Protein AF-A0A2W4JFK3-F1 (afdb_monomer_lite)

Secondary structure (DSSP, 8-state):
-HHHHHHHHHHHHHHHHHHHHHHHHHHH----GGGGGGGTTTHHHHHHHHHHHHHHHHHHHHHHHHHHHHHHHHHHHHHHHHHHHHHHHHHHHHHHHHTT--

Foldseek 3Di:
DLVVLLVVLVVLLVQLVVLVVVLVVLLVPQDDLVVQCVVVVCSVVVNVVVVVVSVVSSVVSNVSSVVSNVSSVVSNVVSVVVVVVVVVVVVVVCVVVVVPPD

pLDDT: mean 88.94, std 12.23, range [43.88, 98.56]

Sequence (102 aa):
MVDSLREEARKWRRLSDEMERVKKDVAQLTLWPTAFIPAMMSALPNAVVYSENHKWLIGLLTEAAAEFDQIGAALDKAADRYEYADMKSAFDLSTIYGKRQN

Structure (mmCIF, N/CA/C/O backbone):
data_AF-A0A2W4JFK3-F1
#
_entry.id   AF-A0A2W4JFK3-F1
#
loop_
_atom_site.group_PDB
_atom_site.id
_atom_site.type_symbol
_atom_site.label_atom_id
_atom_site.label_alt_id
_atom_site.label_comp_id
_atom_site.label_asym_id
_atom_site.label_entity_id
_atom_site.label_seq_id
_atom_site.pdbx_PDB_ins_code
_atom_site.Cartn_x
_atom_site.Cartn_y
_atom_site.Cartn_z
_atom_site.occupancy
_atom_site.B_iso_or_equiv
_atom_site.auth_seq_id
_atom_site.auth_comp_id
_atom_site.auth_asym_id
_atom_site.auth_atom_id
_atom_site.pdbx_PDB_model_num
ATOM 1 N N . MET A 1 1 ? -20.722 1.710 12.139 1.00 77.00 1 MET A N 1
ATOM 2 C CA . MET A 1 1 ? -19.779 2.841 11.958 1.00 77.00 1 MET A CA 1
ATOM 3 C C . MET A 1 1 ? -18.339 2.403 12.202 1.00 77.00 1 MET A C 1
ATOM 5 O O . MET A 1 1 ? -17.503 2.604 11.333 1.00 77.00 1 MET A O 1
ATOM 9 N N . VAL A 1 2 ? -18.041 1.755 13.332 1.00 90.56 2 VAL A N 1
ATOM 10 C CA . VAL A 1 2 ? -16.727 1.126 13.569 1.00 90.56 2 VAL A CA 1
ATOM 11 C C . VAL A 1 2 ? -16.441 0.028 12.537 1.00 90.56 2 VAL A C 1
ATOM 13 O O . VAL A 1 2 ? -15.386 0.036 11.908 1.00 90.56 2 VAL A O 1
ATOM 16 N N . ASP A 1 3 ? -17.414 -0.848 12.270 1.00 92.12 3 ASP A N 1
ATOM 17 C CA . ASP A 1 3 ? -17.249 -1.920 11.277 1.00 92.12 3 ASP A CA 1
ATOM 18 C C . ASP A 1 3 ? -16.967 -1.391 9.868 1.00 92.12 3 ASP A C 1
ATOM 20 O O . ASP A 1 3 ? -16.096 -1.917 9.183 1.00 92.12 3 ASP A O 1
ATOM 24 N N . SER A 1 4 ? -17.619 -0.294 9.466 1.00 94.75 4 SER A N 1
ATOM 25 C CA . SER A 1 4 ? -17.363 0.352 8.174 1.00 94.75 4 SER A CA 1
ATOM 26 C C . SER A 1 4 ? -15.964 0.972 8.092 1.00 94.75 4 SER A C 1
ATOM 28 O O . SER A 1 4 ? -15.354 0.949 7.028 1.00 94.75 4 SER A O 1
ATOM 30 N N . LEU A 1 5 ? -15.416 1.488 9.203 1.00 95.25 5 LEU A N 1
ATOM 31 C CA . LEU A 1 5 ? -14.024 1.958 9.243 1.00 95.25 5 LEU A CA 1
ATOM 32 C C . LEU A 1 5 ? -13.047 0.791 9.078 1.00 95.25 5 LEU A C 1
ATOM 34 O O . LEU A 1 5 ? -12.096 0.897 8.308 1.00 95.25 5 LEU A O 1
ATOM 38 N N . ARG A 1 6 ? -13.317 -0.342 9.738 1.00 96.88 6 ARG A N 1
ATOM 39 C CA . ARG A 1 6 ? -12.509 -1.565 9.607 1.00 96.88 6 ARG A CA 1
ATOM 40 C C . ARG A 1 6 ? -12.619 -2.188 8.213 1.00 96.88 6 ARG A C 1
ATOM 42 O O . ARG A 1 6 ? -11.645 -2.741 7.706 1.00 96.88 6 ARG A O 1
ATOM 49 N N . GLU A 1 7 ? -13.788 -2.132 7.581 1.00 97.81 7 GLU A N 1
ATOM 50 C CA . GLU A 1 7 ? -13.986 -2.554 6.189 1.00 97.81 7 GLU A CA 1
ATOM 51 C C . GLU A 1 7 ? -13.176 -1.704 5.218 1.00 97.81 7 GLU A C 1
ATOM 53 O O . GLU A 1 7 ? -12.441 -2.251 4.393 1.00 97.81 7 GLU A O 1
ATOM 58 N N . GLU A 1 8 ? -13.252 -0.383 5.356 1.00 97.75 8 GLU A N 1
ATOM 59 C CA . GLU A 1 8 ? -12.485 0.524 4.511 1.00 97.75 8 GLU A CA 1
ATOM 60 C C . GLU A 1 8 ? -10.977 0.350 4.759 1.00 97.75 8 GLU A C 1
ATOM 62 O O . GLU A 1 8 ? -10.213 0.242 3.802 1.00 97.75 8 GLU A O 1
ATOM 67 N N . ALA A 1 9 ? -10.536 0.178 6.011 1.00 97.88 9 ALA A N 1
ATOM 68 C CA . ALA A 1 9 ? -9.141 -0.131 6.338 1.00 97.88 9 ALA A CA 1
ATOM 69 C C . ALA A 1 9 ? -8.629 -1.389 5.614 1.00 97.88 9 ALA A C 1
ATOM 71 O O . ALA A 1 9 ? -7.527 -1.397 5.059 1.00 97.88 9 ALA A O 1
ATOM 72 N N . ARG A 1 10 ? -9.444 -2.454 5.559 1.00 98.38 10 ARG A N 1
ATOM 73 C CA . ARG A 1 10 ? -9.110 -3.683 4.816 1.00 98.38 10 ARG A CA 1
ATOM 74 C C . ARG A 1 10 ? -8.972 -3.441 3.317 1.00 98.38 10 ARG A C 1
ATOM 76 O O . ARG A 1 10 ? -8.123 -4.073 2.690 1.00 98.38 10 ARG A O 1
ATOM 83 N N . LYS A 1 11 ? -9.785 -2.560 2.734 1.00 98.25 11 LYS A N 1
ATOM 84 C CA . LYS A 1 11 ? -9.673 -2.194 1.317 1.00 98.25 11 LYS A CA 1
ATOM 85 C C . LYS A 1 11 ? -8.347 -1.491 1.033 1.00 98.25 11 LYS A C 1
ATOM 87 O O . LYS A 1 11 ? -7.667 -1.881 0.089 1.00 98.25 11 LYS A O 1
ATOM 92 N N . TRP A 1 12 ? -7.942 -0.536 1.868 1.00 98.50 12 TRP A N 1
ATOM 93 C CA . TRP A 1 12 ? -6.657 0.154 1.708 1.00 98.50 12 TRP A CA 1
ATOM 94 C C . TRP A 1 12 ? -5.459 -0.790 1.830 1.00 98.50 12 TRP A C 1
ATOM 96 O O . TRP A 1 12 ? -4.570 -0.757 0.985 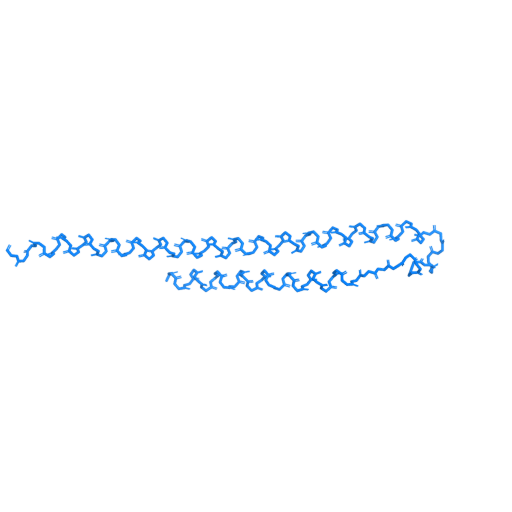1.00 98.50 12 TRP A O 1
ATOM 106 N N . ARG A 1 13 ? -5.480 -1.727 2.784 1.00 98.38 13 ARG A N 1
ATOM 107 C CA . ARG A 1 13 ? -4.442 -2.772 2.865 1.00 98.38 13 ARG A CA 1
ATOM 108 C C . ARG A 1 13 ? -4.401 -3.667 1.634 1.00 98.38 13 ARG A C 1
ATOM 110 O O . ARG A 1 13 ? -3.326 -3.998 1.156 1.00 98.38 13 ARG A O 1
ATOM 117 N N . ARG A 1 14 ? -5.564 -4.023 1.083 1.00 98.38 14 ARG A N 1
ATOM 118 C CA . ARG A 1 14 ? -5.622 -4.821 -0.146 1.00 98.38 14 ARG A CA 1
ATOM 119 C C . ARG A 1 14 ? -4.990 -4.077 -1.327 1.00 98.38 14 ARG A C 1
ATOM 121 O O . ARG A 1 14 ? -4.239 -4.685 -2.078 1.00 98.38 14 ARG A O 1
ATOM 128 N N . LEU A 1 15 ? -5.231 -2.769 -1.443 1.00 98.19 15 LEU A N 1
ATOM 129 C CA . LEU A 1 15 ? -4.571 -1.925 -2.444 1.00 98.19 15 LEU A CA 1
ATOM 130 C C . LEU A 1 15 ? -3.057 -1.837 -2.210 1.00 98.19 15 LEU A C 1
ATOM 132 O O . LEU A 1 15 ? -2.295 -1.906 -3.169 1.00 98.19 15 LEU A O 1
ATOM 136 N N . SER A 1 16 ? -2.610 -1.734 -0.955 1.00 98.50 16 SER A N 1
ATOM 137 C CA . SER A 1 16 ? -1.183 -1.794 -0.606 1.00 98.50 16 SER A CA 1
ATOM 138 C C . SER A 1 16 ? -0.539 -3.106 -1.078 1.00 98.50 16 SER A C 1
ATOM 140 O O . SER A 1 16 ? 0.455 -3.087 -1.807 1.00 98.50 16 SER A O 1
ATOM 142 N N . ASP A 1 17 ? -1.167 -4.247 -0.771 1.00 98.38 17 ASP A N 1
ATOM 143 C CA . ASP A 1 17 ? -0.709 -5.572 -1.202 1.00 98.38 17 ASP A CA 1
ATOM 144 C C . ASP A 1 17 ? -0.677 -5.715 -2.731 1.00 98.38 17 ASP A C 1
ATOM 146 O O . ASP A 1 17 ? 0.194 -6.390 -3.284 1.00 98.38 17 ASP A O 1
ATOM 150 N N . GLU A 1 18 ? -1.647 -5.126 -3.430 1.00 98.31 18 GLU A N 1
ATOM 151 C CA . GLU A 1 18 ? -1.689 -5.102 -4.893 1.00 98.31 18 GLU A CA 1
ATOM 152 C C . GLU A 1 18 ? -0.543 -4.261 -5.467 1.00 98.31 18 GLU A C 1
ATOM 154 O O . GLU A 1 18 ? 0.142 -4.725 -6.380 1.00 98.31 18 GLU A O 1
ATOM 159 N N . MET A 1 19 ? -0.257 -3.085 -4.900 1.00 98.12 19 MET A N 1
ATOM 160 C CA . MET A 1 19 ? 0.888 -2.263 -5.314 1.00 98.12 19 MET A CA 1
ATOM 161 C C . MET A 1 19 ? 2.222 -2.969 -5.067 1.00 98.12 19 MET A C 1
ATOM 163 O O . MET A 1 19 ? 3.098 -2.938 -5.930 1.00 98.12 19 MET A O 1
ATOM 167 N N . GLU A 1 20 ? 2.368 -3.690 -3.953 1.00 98.06 20 GLU A N 1
ATOM 168 C CA . GLU A 1 20 ? 3.547 -4.523 -3.688 1.00 98.06 20 GLU A CA 1
ATOM 169 C C . GLU A 1 20 ? 3.736 -5.633 -4.731 1.00 98.06 20 GLU A C 1
ATOM 171 O O . GLU A 1 20 ? 4.868 -5.926 -5.129 1.00 98.06 20 GLU A O 1
ATOM 176 N N . ARG A 1 21 ? 2.648 -6.251 -5.207 1.00 98.00 21 ARG A N 1
ATOM 177 C CA . ARG A 1 21 ? 2.717 -7.244 -6.293 1.00 98.00 21 ARG A CA 1
ATOM 178 C C . ARG A 1 21 ? 3.124 -6.598 -7.607 1.00 98.00 21 ARG A C 1
ATOM 180 O O . ARG A 1 21 ? 4.084 -7.053 -8.220 1.00 98.00 21 ARG A O 1
ATOM 187 N N . VAL A 1 22 ? 2.471 -5.502 -7.989 1.00 97.56 22 VAL A N 1
ATOM 188 C CA . VAL A 1 22 ? 2.802 -4.772 -9.221 1.00 97.56 22 VAL A CA 1
ATOM 189 C C . VAL A 1 22 ? 4.254 -4.295 -9.192 1.00 97.56 22 VAL A C 1
ATOM 191 O O . VAL A 1 22 ? 4.966 -4.450 -10.178 1.00 97.56 22 VAL A O 1
ATOM 194 N N . LYS A 1 23 ? 4.743 -3.796 -8.050 1.00 97.38 23 LYS A N 1
ATOM 195 C CA . LYS A 1 23 ? 6.154 -3.436 -7.85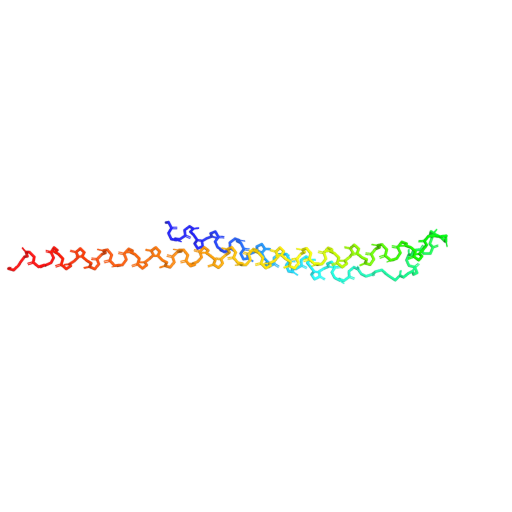8 1.00 97.38 23 LYS A CA 1
ATOM 196 C C . LYS A 1 23 ? 7.084 -4.612 -8.136 1.00 97.38 23 LYS A C 1
ATOM 198 O O . LYS A 1 23 ? 8.091 -4.434 -8.816 1.00 97.38 23 LYS A O 1
ATOM 203 N N . LYS A 1 24 ? 6.772 -5.800 -7.607 1.00 97.06 24 LYS A N 1
ATOM 204 C CA . LYS A 1 24 ? 7.578 -7.011 -7.829 1.00 97.06 24 LYS A CA 1
ATOM 205 C C . LYS A 1 24 ? 7.602 -7.400 -9.303 1.00 97.06 24 LYS A C 1
ATOM 207 O O . LYS A 1 24 ? 8.681 -7.682 -9.814 1.00 97.06 24 LYS A O 1
ATOM 212 N N . ASP A 1 25 ? 6.457 -7.354 -9.976 1.00 96.94 25 ASP A N 1
ATOM 213 C CA . ASP A 1 25 ? 6.358 -7.677 -11.400 1.00 96.94 25 ASP A CA 1
ATOM 214 C C . ASP A 1 25 ? 7.142 -6.665 -12.247 1.00 96.94 25 ASP A C 1
ATOM 216 O O . ASP A 1 25 ? 7.964 -7.045 -13.082 1.00 96.94 25 ASP A O 1
ATOM 220 N N . VAL A 1 26 ? 6.981 -5.366 -11.972 1.00 95.56 26 VAL A N 1
ATOM 221 C CA . VAL A 1 26 ? 7.733 -4.296 -12.642 1.00 95.56 26 VAL A CA 1
ATOM 222 C C . VAL A 1 26 ? 9.231 -4.430 -12.382 1.00 95.56 26 VAL A C 1
ATOM 224 O O . VAL A 1 26 ? 10.016 -4.278 -13.313 1.00 95.56 26 VAL A O 1
ATOM 227 N N . ALA A 1 27 ? 9.658 -4.773 -11.165 1.00 94.56 27 ALA A N 1
ATOM 228 C CA . ALA A 1 27 ? 11.072 -4.951 -10.837 1.00 94.56 27 ALA A CA 1
ATOM 229 C C . ALA A 1 27 ? 11.756 -6.056 -11.660 1.00 94.56 27 ALA A C 1
ATOM 231 O O . ALA A 1 27 ? 12.969 -5.996 -11.859 1.00 94.56 27 ALA A O 1
ATOM 232 N N . GLN A 1 28 ? 10.996 -7.026 -12.180 1.00 94.69 28 GLN A N 1
ATOM 233 C CA . GLN A 1 28 ? 11.517 -8.073 -13.064 1.00 94.69 28 GLN A CA 1
ATOM 234 C C . GLN A 1 28 ? 11.677 -7.618 -14.520 1.00 94.69 28 GLN A C 1
ATOM 236 O O . GLN A 1 28 ? 12.424 -8.246 -15.274 1.00 94.69 28 GLN A O 1
ATOM 241 N N . LEU A 1 29 ? 11.034 -6.517 -14.919 1.00 92.62 29 LEU A N 1
ATOM 242 C CA . LEU A 1 29 ? 11.160 -5.923 -16.251 1.00 92.62 29 LEU A CA 1
ATOM 243 C C . LEU A 1 29 ? 12.501 -5.191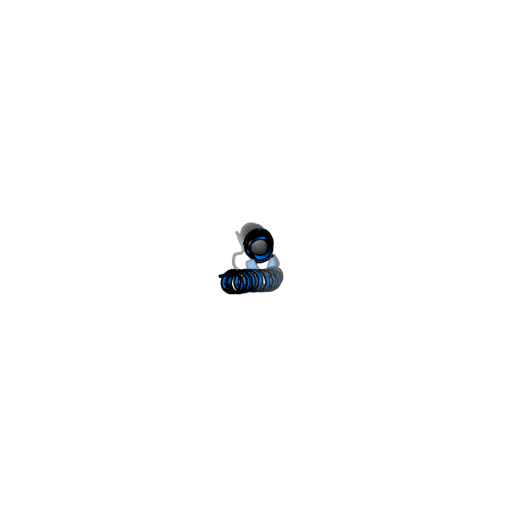 -16.371 1.00 92.62 29 LEU A C 1
ATOM 245 O O . LEU A 1 29 ? 12.570 -3.970 -16.360 1.00 92.62 29 LEU A O 1
ATOM 249 N N . THR A 1 30 ? 13.592 -5.945 -16.446 1.00 87.38 30 THR A N 1
ATOM 250 C CA . THR A 1 30 ? 14.931 -5.397 -16.674 1.00 87.38 30 THR A CA 1
ATOM 251 C C . THR A 1 30 ? 15.321 -5.601 -18.131 1.00 87.38 30 THR A C 1
ATOM 253 O O . THR A 1 30 ? 15.251 -6.708 -18.664 1.00 87.38 30 THR A O 1
ATOM 256 N N . LEU A 1 31 ? 15.733 -4.522 -18.795 1.00 87.06 31 LEU A N 1
ATOM 257 C CA . LEU A 1 31 ? 16.243 -4.576 -20.161 1.00 87.06 31 LEU A CA 1
ATOM 258 C C . LEU A 1 31 ? 17.746 -4.337 -20.156 1.00 87.06 31 LEU A C 1
ATOM 260 O O . LEU A 1 31 ? 18.236 -3.320 -19.665 1.00 87.06 31 LEU A O 1
ATOM 264 N N . TRP A 1 32 ? 18.476 -5.279 -20.745 1.00 80.25 32 TRP A N 1
ATOM 265 C CA . TRP A 1 32 ? 19.895 -5.108 -21.022 1.00 80.25 32 TRP A CA 1
ATOM 266 C C . TRP A 1 32 ? 20.086 -4.115 -22.173 1.00 80.25 32 TRP A C 1
ATOM 268 O O . TRP A 1 32 ? 19.233 -4.052 -23.061 1.00 80.25 32 TRP A O 1
ATOM 278 N N . PRO A 1 33 ? 21.221 -3.392 -22.241 1.00 71.75 33 PRO A N 1
ATOM 279 C CA . PRO A 1 33 ? 21.510 -2.480 -23.352 1.00 71.75 33 PRO A CA 1
ATOM 280 C C . PRO A 1 33 ? 21.373 -3.133 -24.738 1.00 71.75 33 PRO A C 1
ATOM 282 O O . PRO A 1 33 ? 21.028 -2.469 -25.713 1.00 71.75 33 PRO A O 1
ATOM 285 N N . THR A 1 34 ? 21.578 -4.452 -24.821 1.00 78.88 34 THR A N 1
ATOM 286 C CA . THR A 1 34 ? 21.406 -5.243 -26.044 1.00 78.88 34 THR A CA 1
ATOM 287 C C . THR A 1 34 ? 19.980 -5.218 -26.600 1.00 78.88 34 THR A C 1
ATOM 289 O O . THR A 1 34 ? 19.805 -5.298 -27.814 1.00 78.88 34 THR A O 1
ATOM 292 N N . ALA A 1 35 ? 18.965 -5.023 -25.753 1.00 83.50 35 ALA A N 1
ATOM 293 C CA . ALA A 1 35 ? 17.572 -4.869 -26.172 1.00 83.50 35 ALA A CA 1
ATOM 294 C C . ALA A 1 35 ? 17.336 -3.594 -27.007 1.00 83.50 35 ALA A C 1
ATOM 296 O O . ALA A 1 35 ? 16.360 -3.516 -27.749 1.00 83.50 35 ALA A O 1
ATOM 297 N N . PHE A 1 36 ? 18.244 -2.616 -26.929 1.00 82.62 36 PHE A N 1
ATOM 298 C CA . PHE A 1 36 ? 18.152 -1.337 -27.637 1.00 82.62 36 PHE A CA 1
ATOM 299 C C . PHE A 1 36 ? 19.030 -1.275 -28.897 1.00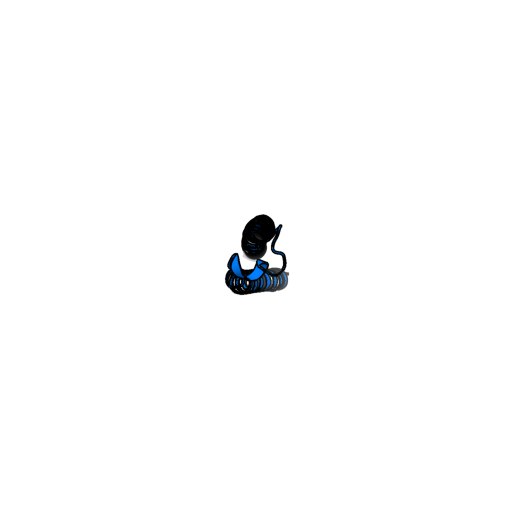 82.62 36 PHE A C 1
ATOM 301 O O . PHE A 1 36 ? 19.018 -0.265 -29.598 1.00 82.62 36 PHE A O 1
ATOM 308 N N . ILE A 1 37 ? 19.761 -2.350 -29.228 1.00 76.88 37 ILE A N 1
ATOM 309 C CA . ILE A 1 37 ? 20.620 -2.441 -30.425 1.00 76.88 37 ILE A CA 1
ATOM 310 C C . ILE A 1 37 ? 19.889 -2.145 -31.748 1.00 76.88 37 ILE A C 1
ATOM 312 O O . ILE A 1 37 ? 20.516 -1.518 -32.604 1.00 76.88 37 ILE A O 1
ATOM 316 N N . PRO A 1 38 ? 18.597 -2.489 -31.949 1.00 70.88 38 PRO A N 1
ATOM 317 C CA . PRO A 1 38 ? 17.883 -2.098 -33.169 1.00 70.88 38 PRO A CA 1
ATOM 318 C C . PRO A 1 38 ? 17.873 -0.578 -33.415 1.00 70.88 38 PRO A C 1
ATOM 320 O O . PRO A 1 38 ? 17.747 -0.140 -34.553 1.00 70.88 38 PRO A O 1
ATOM 323 N N . ALA A 1 39 ? 18.070 0.232 -32.369 1.00 64.88 39 ALA A N 1
ATOM 324 C CA . ALA A 1 39 ? 18.176 1.686 -32.432 1.00 64.88 39 ALA A CA 1
ATOM 325 C C . ALA A 1 39 ? 19.645 2.171 -32.466 1.00 64.88 39 ALA A C 1
ATOM 327 O O . ALA A 1 39 ? 19.973 3.131 -31.781 1.00 64.88 39 ALA A O 1
ATOM 328 N N . MET A 1 40 ? 20.529 1.507 -33.230 1.00 63.44 40 MET A N 1
ATOM 329 C CA . MET A 1 40 ? 22.016 1.562 -33.217 1.00 63.44 40 MET A CA 1
ATOM 330 C C . MET A 1 40 ? 22.722 2.877 -32.797 1.00 63.44 40 MET A C 1
ATOM 332 O O . MET A 1 40 ? 23.785 2.797 -32.189 1.00 63.44 40 MET A O 1
ATOM 336 N N . MET A 1 41 ? 22.186 4.073 -33.077 1.00 64.12 41 MET A N 1
ATOM 337 C CA . MET A 1 41 ? 22.781 5.358 -32.654 1.00 64.12 41 MET A CA 1
ATOM 338 C C . MET A 1 41 ? 22.334 5.867 -31.268 1.00 64.12 41 MET A C 1
ATOM 340 O O . MET A 1 41 ? 22.993 6.733 -30.700 1.00 64.12 41 MET A O 1
ATOM 344 N N . SER A 1 42 ? 21.243 5.344 -30.705 1.00 71.25 42 SER A N 1
ATOM 345 C CA . SER A 1 42 ? 20.650 5.775 -29.429 1.00 71.25 42 SER A CA 1
ATOM 346 C C . SER A 1 42 ? 20.507 4.648 -28.401 1.00 71.25 42 SER A C 1
ATOM 348 O O . SER A 1 42 ? 19.909 4.854 -27.349 1.00 71.25 42 SER A O 1
ATOM 350 N N . ALA A 1 43 ? 21.100 3.474 -28.645 1.00 76.50 43 ALA A N 1
ATOM 351 C CA . ALA A 1 43 ? 20.971 2.306 -27.769 1.00 76.50 43 ALA A CA 1
ATOM 352 C C . ALA A 1 43 ? 21.389 2.578 -26.309 1.00 76.50 43 ALA A C 1
ATOM 354 O O . ALA A 1 43 ? 20.653 2.243 -25.383 1.00 76.50 43 ALA A O 1
ATOM 355 N N . LEU A 1 44 ? 22.543 3.225 -26.102 1.00 81.56 44 LEU A N 1
ATOM 356 C CA . LEU A 1 44 ? 23.034 3.599 -24.771 1.00 81.56 44 LEU A CA 1
ATOM 357 C C . LEU A 1 44 ? 22.148 4.661 -24.092 1.00 81.56 44 LEU A C 1
ATOM 359 O O . LEU A 1 44 ? 21.682 4.394 -22.986 1.00 81.56 44 LEU A O 1
ATOM 363 N N . PRO A 1 45 ? 21.848 5.815 -24.727 1.00 85.81 45 PRO A N 1
ATOM 364 C CA . PRO A 1 45 ? 20.899 6.786 -24.178 1.00 85.81 45 PRO A CA 1
ATOM 365 C C . PRO A 1 45 ? 19.533 6.184 -23.821 1.00 85.81 45 PRO A C 1
ATOM 367 O O . PRO A 1 45 ? 19.020 6.434 -22.735 1.00 85.81 45 PRO A O 1
ATOM 370 N N . ASN A 1 46 ? 18.967 5.337 -24.686 1.00 86.44 46 ASN A N 1
ATOM 371 C CA . ASN A 1 46 ? 17.668 4.706 -24.442 1.00 86.44 46 ASN A CA 1
ATOM 372 C C . ASN A 1 46 ? 17.719 3.716 -23.273 1.00 86.44 46 ASN A C 1
ATOM 374 O O . ASN A 1 46 ? 16.780 3.663 -22.483 1.00 86.44 46 ASN A O 1
ATOM 378 N N . ALA A 1 47 ? 18.817 2.966 -23.127 1.00 87.44 47 ALA A N 1
ATOM 379 C CA . ALA A 1 47 ? 19.015 2.074 -21.988 1.00 87.44 47 ALA A CA 1
ATOM 380 C C . ALA A 1 47 ? 19.104 2.847 -20.661 1.00 87.44 47 ALA A C 1
ATOM 382 O O . ALA A 1 47 ? 18.540 2.407 -19.658 1.00 87.44 47 ALA A O 1
ATOM 383 N N . VAL A 1 48 ? 19.764 4.014 -20.656 1.00 90.25 48 VAL A N 1
ATOM 384 C CA . VAL A 1 48 ? 19.821 4.902 -19.482 1.00 90.25 48 VAL A CA 1
ATOM 385 C C . VAL A 1 48 ? 18.431 5.432 -19.141 1.00 90.25 48 VAL A C 1
ATOM 387 O O . VAL A 1 48 ? 17.970 5.227 -18.021 1.00 90.25 48 VAL A O 1
ATOM 390 N N . VAL A 1 49 ? 17.728 6.017 -20.116 1.00 91.94 49 VAL A N 1
ATOM 391 C CA . VAL A 1 49 ? 16.369 6.554 -19.925 1.00 91.94 49 VAL A CA 1
ATOM 392 C C . VAL A 1 49 ? 15.406 5.468 -19.446 1.00 91.94 49 VAL A C 1
ATOM 394 O O . VAL A 1 49 ? 14.586 5.709 -18.562 1.00 91.94 49 VAL A O 1
ATOM 397 N N . TYR A 1 50 ? 15.505 4.255 -19.991 1.00 92.88 50 TYR A N 1
ATOM 398 C CA . TYR A 1 50 ? 14.721 3.123 -19.513 1.00 92.88 50 TYR A CA 1
ATOM 399 C C . TYR A 1 50 ? 15.044 2.795 -18.055 1.00 92.88 50 TYR A C 1
ATOM 401 O O . TYR A 1 50 ? 14.130 2.672 -17.247 1.00 92.88 50 TYR A O 1
ATOM 409 N N . SER A 1 51 ? 16.330 2.682 -17.706 1.00 92.75 51 SER A N 1
ATOM 410 C CA . SER A 1 51 ? 16.758 2.362 -16.340 1.00 92.75 51 SER A CA 1
ATOM 411 C C . SER A 1 51 ? 16.283 3.402 -15.324 1.00 92.75 51 SER A C 1
ATOM 413 O O . SER A 1 51 ? 15.844 3.039 -14.233 1.00 92.75 51 SER A O 1
ATOM 415 N N . GLU A 1 52 ? 16.346 4.687 -15.670 1.00 94.94 52 GLU A N 1
ATOM 416 C CA . GLU A 1 52 ? 15.885 5.777 -14.808 1.00 94.94 52 GLU A CA 1
ATOM 417 C C . GLU A 1 52 ? 14.368 5.744 -14.616 1.00 94.94 52 GLU A C 1
ATOM 419 O O . GLU A 1 52 ? 13.900 5.774 -13.478 1.00 94.94 52 GLU A O 1
ATOM 424 N N . ASN A 1 53 ? 13.600 5.590 -15.699 1.00 94.69 53 ASN A N 1
ATOM 425 C CA . ASN A 1 53 ? 12.143 5.467 -15.617 1.00 94.69 53 ASN A CA 1
ATOM 426 C C . ASN A 1 53 ? 11.709 4.206 -14.864 1.00 94.69 53 ASN A C 1
ATOM 428 O O . ASN A 1 53 ? 10.757 4.247 -14.090 1.00 94.69 53 ASN A O 1
ATOM 432 N N . HIS A 1 54 ? 12.419 3.093 -15.056 1.00 96.12 54 HIS A N 1
ATOM 433 C CA . HIS A 1 54 ? 12.178 1.840 -14.343 1.00 96.12 54 HIS A CA 1
ATOM 434 C C . HIS A 1 54 ? 12.378 2.009 -12.834 1.00 96.12 54 HIS A C 1
ATOM 436 O O . HIS A 1 54 ? 11.494 1.656 -12.054 1.00 96.12 54 HIS A O 1
ATOM 442 N N . LYS A 1 55 ? 13.486 2.635 -12.417 1.00 96.69 55 LYS A N 1
ATOM 443 C CA . LYS A 1 55 ? 13.746 2.962 -11.006 1.00 96.69 55 LYS A CA 1
ATOM 444 C C . LYS A 1 55 ? 12.700 3.910 -10.432 1.00 96.69 55 LYS A C 1
ATOM 446 O O . LYS A 1 55 ? 12.214 3.675 -9.329 1.00 96.69 55 LYS A O 1
ATOM 451 N N . TRP A 1 56 ? 12.353 4.961 -11.171 1.00 97.12 56 TRP A N 1
ATOM 452 C CA . TRP A 1 56 ? 11.339 5.925 -10.753 1.00 97.12 56 TRP A CA 1
ATOM 453 C C . TRP A 1 56 ? 9.973 5.259 -10.553 1.00 97.12 56 TRP A C 1
ATOM 455 O O . TRP A 1 56 ? 9.346 5.452 -9.514 1.00 97.12 56 TRP A O 1
ATOM 465 N N . LEU A 1 57 ? 9.554 4.401 -11.487 1.00 97.38 57 LEU A N 1
ATOM 466 C CA . LEU A 1 57 ? 8.293 3.668 -11.394 1.00 97.38 57 LEU A CA 1
ATOM 467 C C . LEU A 1 57 ? 8.264 2.716 -10.187 1.00 97.38 57 LEU A C 1
ATOM 469 O O . LEU A 1 57 ? 7.261 2.657 -9.480 1.00 97.38 57 LEU A O 1
ATOM 473 N N . ILE A 1 58 ? 9.362 2.006 -9.907 1.00 97.88 58 ILE A N 1
ATOM 474 C CA . ILE A 1 58 ? 9.486 1.177 -8.693 1.00 97.88 58 ILE A CA 1
ATOM 475 C C . ILE A 1 58 ? 9.378 2.036 -7.427 1.00 97.88 58 ILE A C 1
ATOM 477 O O . ILE A 1 58 ? 8.737 1.617 -6.459 1.00 97.88 58 ILE A O 1
ATOM 481 N N . GLY A 1 59 ? 9.987 3.226 -7.430 1.00 97.81 59 GLY A N 1
ATOM 482 C CA . GLY A 1 59 ? 9.879 4.195 -6.339 1.00 97.81 59 GLY A CA 1
ATOM 483 C C . GLY A 1 59 ? 8.427 4.585 -6.075 1.00 97.81 59 GLY A C 1
ATOM 484 O O . GLY A 1 59 ? 7.938 4.382 -4.967 1.00 97.81 59 GLY A O 1
ATOM 485 N N . LEU A 1 60 ? 7.708 5.011 -7.116 1.00 98.06 60 LEU A N 1
ATOM 486 C CA . LEU A 1 60 ? 6.289 5.366 -7.017 1.00 98.06 60 LEU A CA 1
ATOM 487 C C . LEU A 1 60 ? 5.421 4.226 -6.478 1.00 98.06 60 LEU A C 1
ATOM 489 O O . LEU A 1 60 ? 4.572 4.447 -5.621 1.00 98.06 60 LEU A O 1
ATOM 493 N N . LEU A 1 61 ? 5.631 2.997 -6.956 1.00 98.19 61 LEU A N 1
ATOM 494 C CA . LEU A 1 61 ? 4.866 1.838 -6.483 1.00 98.19 61 LEU A CA 1
ATOM 495 C C . LEU A 1 61 ? 5.176 1.503 -5.017 1.00 98.19 61 LEU A C 1
ATOM 497 O O . LEU A 1 61 ? 4.300 1.035 -4.294 1.00 98.19 61 LEU A O 1
ATOM 501 N N . THR A 1 62 ? 6.408 1.761 -4.569 1.00 98.06 62 THR A N 1
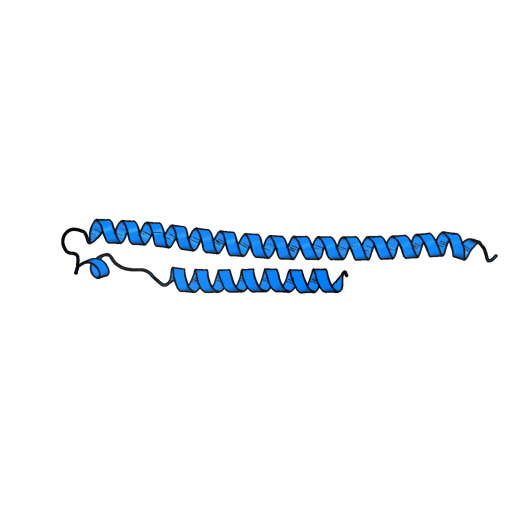ATOM 502 C CA . THR A 1 62 ? 6.803 1.609 -3.160 1.00 98.06 62 THR A CA 1
ATOM 503 C C . THR A 1 62 ? 6.109 2.642 -2.278 1.00 98.06 62 THR A C 1
ATOM 505 O O . THR A 1 62 ? 5.569 2.287 -1.232 1.00 98.06 62 THR A O 1
ATOM 508 N N . GLU A 1 63 ? 6.100 3.905 -2.703 1.00 98.31 63 GLU A N 1
ATOM 509 C CA . GLU A 1 63 ? 5.425 4.993 -1.988 1.00 98.31 63 GLU A CA 1
ATOM 510 C C . GLU A 1 63 ? 3.916 4.744 -1.912 1.00 98.31 63 GLU A C 1
ATOM 512 O O . GLU A 1 63 ? 3.351 4.768 -0.822 1.00 98.31 63 GLU A O 1
ATOM 517 N N . ALA A 1 64 ? 3.282 4.375 -3.030 1.00 98.00 64 ALA A N 1
ATOM 518 C CA . ALA A 1 64 ? 1.857 4.056 -3.071 1.00 98.00 64 ALA A CA 1
ATOM 519 C C . ALA A 1 64 ? 1.484 2.906 -2.121 1.00 98.00 64 ALA A C 1
ATOM 521 O O . ALA A 1 64 ? 0.505 3.005 -1.379 1.00 98.00 64 ALA A O 1
ATOM 522 N N . ALA A 1 65 ? 2.274 1.825 -2.097 1.00 98.44 65 ALA A N 1
ATOM 523 C CA . ALA A 1 65 ? 2.055 0.725 -1.160 1.00 98.44 65 ALA A CA 1
ATOM 524 C C . ALA A 1 65 ? 2.126 1.197 0.303 1.00 98.44 65 ALA A C 1
ATOM 526 O O . ALA A 1 65 ? 1.249 0.860 1.105 1.00 98.44 65 ALA A O 1
ATOM 527 N N . ALA A 1 66 ? 3.134 2.002 0.644 1.00 98.44 66 ALA A N 1
ATOM 528 C CA . ALA A 1 66 ? 3.311 2.528 1.993 1.00 98.44 66 ALA A CA 1
ATOM 529 C C . ALA A 1 66 ? 2.174 3.478 2.403 1.00 98.44 66 ALA A C 1
ATOM 531 O O . ALA A 1 66 ? 1.648 3.366 3.510 1.00 98.44 66 ALA A O 1
ATOM 532 N N . GLU A 1 67 ? 1.765 4.389 1.521 1.00 98.50 67 GLU A N 1
ATOM 533 C CA . GLU A 1 67 ? 0.673 5.329 1.786 1.00 98.50 67 GLU A CA 1
ATOM 534 C C . GLU A 1 67 ? -0.659 4.604 1.999 1.00 98.50 67 GLU A C 1
ATOM 536 O O . GLU A 1 67 ? -1.387 4.905 2.947 1.00 98.50 67 GLU A O 1
ATOM 541 N N . PHE A 1 68 ? -0.971 3.600 1.176 1.00 98.56 68 PHE A N 1
ATOM 542 C CA . PHE A 1 68 ? -2.194 2.816 1.344 1.00 98.56 68 PHE A CA 1
ATOM 543 C C . PHE A 1 68 ? -2.211 2.028 2.658 1.00 98.56 68 PHE A C 1
ATOM 545 O O . PHE A 1 68 ? -3.246 1.990 3.329 1.00 98.56 68 PHE A O 1
ATOM 552 N N . ASP A 1 69 ? -1.081 1.460 3.084 1.00 98.44 69 ASP A N 1
ATOM 553 C CA . ASP A 1 69 ? -1.002 0.801 4.394 1.00 98.44 69 ASP A CA 1
ATOM 554 C C . ASP A 1 69 ? -1.208 1.800 5.546 1.00 98.44 69 ASP A C 1
ATOM 556 O O . ASP A 1 69 ? -1.991 1.549 6.467 1.00 98.44 69 ASP A O 1
ATOM 560 N N . GLN A 1 70 ? -0.600 2.988 5.453 1.00 98.44 70 GLN A N 1
ATOM 561 C CA . GLN A 1 70 ? -0.766 4.053 6.446 1.00 98.44 70 GLN A CA 1
ATOM 562 C C . GLN A 1 70 ? -2.219 4.528 6.561 1.00 98.44 70 GLN A C 1
ATOM 564 O O . GLN A 1 70 ? -2.703 4.737 7.677 1.00 98.44 70 GLN A O 1
ATOM 569 N N . ILE A 1 71 ? -2.937 4.665 5.441 1.00 98.25 71 ILE A N 1
ATOM 570 C CA . ILE A 1 71 ? -4.369 5.000 5.451 1.00 98.25 71 ILE A CA 1
ATOM 571 C C . ILE A 1 71 ? -5.163 3.901 6.166 1.00 98.25 71 ILE A C 1
ATOM 573 O O . ILE A 1 71 ? -5.982 4.201 7.039 1.00 98.25 71 ILE A O 1
ATOM 577 N N . GLY A 1 72 ? -4.892 2.628 5.857 1.00 97.94 72 GLY A N 1
ATOM 578 C CA . GLY A 1 72 ? -5.520 1.496 6.540 1.00 97.94 72 GLY A CA 1
ATOM 579 C C . GLY A 1 72 ? -5.275 1.512 8.053 1.00 97.94 72 GLY A C 1
ATOM 580 O O . GLY A 1 72 ? -6.213 1.381 8.841 1.00 97.94 72 GLY A O 1
ATOM 581 N N . ALA A 1 73 ? -4.034 1.750 8.476 1.00 98.06 73 ALA A N 1
ATOM 582 C CA . ALA A 1 73 ? -3.671 1.858 9.887 1.00 98.06 73 ALA A CA 1
ATOM 583 C C . ALA A 1 73 ? -4.345 3.052 10.590 1.00 98.06 73 ALA A C 1
ATOM 585 O O . ALA A 1 73 ? -4.772 2.943 11.743 1.00 98.06 73 ALA A O 1
ATOM 586 N N . ALA A 1 74 ? -4.471 4.193 9.907 1.00 98.25 74 ALA A N 1
ATOM 587 C CA . ALA A 1 74 ? -5.149 5.368 10.445 1.00 98.25 74 ALA A CA 1
ATOM 588 C C . ALA A 1 74 ? -6.648 5.116 10.676 1.00 98.25 74 ALA A C 1
ATOM 590 O O . ALA A 1 74 ? -7.192 5.562 11.691 1.00 98.25 74 ALA A O 1
ATOM 591 N N . LEU A 1 75 ? -7.300 4.379 9.773 1.00 98.00 75 LEU A N 1
ATOM 592 C CA . LEU A 1 75 ? -8.710 4.003 9.891 1.00 98.00 75 LEU A CA 1
ATOM 593 C C . LEU A 1 75 ? -8.961 3.032 11.048 1.00 98.00 75 LEU A C 1
ATOM 595 O O . LEU A 1 75 ? -9.904 3.244 11.810 1.00 98.00 75 LEU A O 1
ATOM 599 N N . ASP A 1 76 ? -8.095 2.037 11.248 1.00 97.44 76 ASP A N 1
ATOM 600 C CA . ASP A 1 76 ? -8.189 1.150 12.417 1.00 97.44 76 ASP A CA 1
ATOM 601 C C . ASP A 1 76 ? -8.015 1.929 13.722 1.00 97.44 76 ASP A C 1
ATOM 603 O O . ASP A 1 76 ? -8.824 1.810 14.640 1.00 97.44 76 ASP A O 1
ATOM 607 N N . LYS A 1 77 ? -7.034 2.835 13.776 1.00 97.12 77 LYS A N 1
ATOM 608 C CA . LYS A 1 77 ? -6.842 3.705 14.941 1.00 97.12 77 LYS A CA 1
ATOM 609 C C . LYS A 1 77 ? -8.051 4.605 15.206 1.00 97.12 77 LYS A C 1
ATOM 611 O O . LYS A 1 77 ? -8.327 4.940 16.359 1.00 97.12 77 LYS A O 1
ATOM 616 N N . ALA A 1 78 ? -8.756 5.041 14.162 1.00 95.06 78 ALA A N 1
ATOM 617 C CA . ALA A 1 78 ? -10.004 5.779 14.315 1.00 95.06 78 ALA A CA 1
ATOM 618 C C . ALA A 1 78 ? -11.114 4.875 14.872 1.00 95.06 78 ALA A C 1
ATOM 620 O O . ALA A 1 78 ? -11.796 5.280 15.813 1.00 95.06 78 ALA A O 1
ATOM 621 N N . ALA A 1 79 ? -11.251 3.653 14.351 1.00 95.44 79 ALA A N 1
ATOM 622 C CA . ALA A 1 79 ? -12.216 2.660 14.819 1.00 95.44 79 ALA A CA 1
ATOM 623 C C . ALA A 1 79 ? -12.032 2.348 16.317 1.00 95.44 79 ALA A C 1
ATOM 625 O O . ALA A 1 79 ? -12.992 2.447 17.080 1.00 95.44 79 ALA A O 1
ATOM 626 N N . ASP A 1 80 ? -10.796 2.101 16.753 1.00 95.00 80 ASP A N 1
ATOM 627 C CA . ASP A 1 80 ? -10.474 1.805 18.155 1.00 95.00 80 ASP A CA 1
ATOM 628 C C . ASP A 1 80 ? -10.804 2.983 19.087 1.00 95.00 80 ASP A C 1
ATOM 630 O O . ASP A 1 80 ? -11.283 2.804 20.209 1.00 95.00 80 ASP A O 1
ATOM 634 N N . ARG A 1 81 ? -10.588 4.221 18.621 1.00 94.00 81 ARG A N 1
ATOM 635 C CA . ARG A 1 81 ? -10.955 5.428 19.379 1.00 94.00 81 ARG A CA 1
ATOM 636 C C . ARG A 1 81 ? -12.464 5.573 19.541 1.00 94.00 81 ARG A C 1
ATOM 638 O O . ARG A 1 81 ? -12.897 6.021 20.601 1.00 94.00 81 ARG A O 1
ATOM 645 N N . TYR A 1 82 ? -13.243 5.217 18.521 1.00 92.56 82 TYR A N 1
ATOM 646 C CA . TYR A 1 82 ? -14.702 5.232 18.606 1.00 92.56 82 TYR A CA 1
ATOM 647 C C . TYR A 1 82 ? -15.217 4.174 19.585 1.00 92.56 82 TYR A C 1
ATOM 649 O O . TYR A 1 82 ? -15.985 4.521 20.477 1.00 92.56 82 TYR A O 1
ATOM 657 N N . GLU A 1 83 ? -14.736 2.930 19.500 1.00 93.31 83 GLU A N 1
ATOM 658 C CA . GLU A 1 83 ? -15.116 1.872 20.452 1.00 93.31 83 GLU A CA 1
ATOM 659 C C . GLU A 1 83 ? -14.788 2.261 21.898 1.00 93.31 83 GLU A C 1
ATOM 661 O O . GLU A 1 83 ? -15.608 2.092 22.803 1.00 93.31 83 GLU A O 1
ATOM 666 N N . TYR A 1 84 ? -13.603 2.835 22.122 1.00 91.75 84 TYR A N 1
ATOM 667 C CA . TYR A 1 84 ? -13.205 3.307 23.444 1.00 91.75 84 TYR A CA 1
ATOM 668 C C . TYR A 1 84 ? -14.115 4.429 23.965 1.00 91.75 84 TYR A C 1
ATOM 670 O O . TYR A 1 84 ? -14.480 4.434 25.144 1.00 91.75 84 TYR A O 1
ATOM 678 N N . ALA A 1 85 ? -14.483 5.384 23.106 1.00 90.44 85 ALA A N 1
ATOM 679 C CA . ALA A 1 85 ? -15.381 6.472 23.474 1.00 90.44 85 ALA A CA 1
ATOM 680 C C . ALA A 1 85 ? -16.779 5.950 23.840 1.00 90.44 85 ALA A C 1
ATOM 682 O O . ALA A 1 85 ? -17.297 6.319 24.895 1.00 90.44 85 ALA A O 1
ATOM 683 N N . ASP A 1 86 ? -17.335 5.041 23.037 1.00 87.44 86 ASP A N 1
ATOM 684 C CA . ASP A 1 86 ? -18.641 4.424 23.289 1.00 87.44 86 ASP A CA 1
ATOM 685 C C . ASP A 1 86 ? -18.643 3.637 24.606 1.00 87.44 86 ASP A C 1
ATOM 687 O O . ASP A 1 86 ? -19.551 3.789 25.429 1.00 87.44 86 ASP A O 1
ATOM 691 N N . MET A 1 87 ? -17.588 2.856 24.862 1.00 86.56 87 MET A N 1
ATOM 692 C CA . MET A 1 87 ? -17.427 2.118 26.117 1.00 86.56 87 MET A CA 1
ATOM 693 C C . MET A 1 87 ? -17.374 3.060 27.325 1.00 86.56 87 MET A C 1
ATOM 695 O O . MET A 1 87 ? -18.021 2.807 28.345 1.00 86.56 87 MET A O 1
ATOM 699 N N . LYS A 1 88 ? -16.631 4.166 27.216 1.00 89.19 88 LYS A N 1
ATOM 700 C CA . LYS A 1 88 ? -16.534 5.162 28.285 1.00 89.19 88 LYS A CA 1
ATOM 701 C C . LYS A 1 88 ? -17.882 5.835 28.548 1.00 89.19 88 LYS A C 1
ATOM 703 O O . LYS A 1 88 ? -18.289 5.940 29.702 1.00 89.19 88 LYS A O 1
ATOM 708 N N . SER A 1 89 ? -18.597 6.241 27.501 1.00 80.94 89 SER A N 1
ATOM 709 C CA . SER A 1 89 ? -19.929 6.836 27.641 1.00 80.94 89 SER A CA 1
ATOM 710 C C . SER A 1 89 ? -20.931 5.870 28.278 1.00 80.94 89 SER A C 1
ATOM 712 O O . SER A 1 89 ? -21.696 6.280 29.151 1.00 80.94 89 SER A O 1
ATOM 714 N N . ALA A 1 90 ? -20.898 4.585 27.914 1.00 79.88 90 ALA A N 1
ATOM 715 C CA . ALA A 1 90 ? -21.734 3.562 28.541 1.00 79.88 90 ALA A CA 1
ATOM 716 C C . ALA A 1 90 ? -21.414 3.390 30.039 1.00 79.88 90 ALA A C 1
ATOM 718 O O . ALA A 1 90 ? -22.328 3.323 30.867 1.00 79.88 90 ALA A O 1
ATOM 719 N N . PHE A 1 91 ? -20.128 3.380 30.402 1.00 81.44 91 PHE A N 1
ATOM 720 C CA . PHE A 1 91 ? -19.685 3.310 31.796 1.00 81.44 91 PHE A CA 1
ATOM 721 C C . PHE A 1 91 ? -20.150 4.526 32.613 1.00 81.44 91 PHE A C 1
ATOM 723 O O . PHE A 1 91 ? -20.742 4.360 33.687 1.00 81.44 91 PHE A O 1
ATOM 730 N N . ASP A 1 92 ? -19.958 5.739 32.090 1.00 79.31 92 ASP A N 1
ATOM 731 C CA . ASP A 1 92 ? -20.369 6.980 32.754 1.00 79.31 92 ASP A CA 1
ATOM 732 C C . ASP A 1 92 ? -21.895 7.022 32.969 1.00 79.31 92 ASP A C 1
ATOM 734 O O . ASP A 1 92 ? -22.364 7.320 34.072 1.00 79.31 92 ASP A O 1
ATOM 738 N N . LEU A 1 93 ? -22.684 6.631 31.959 1.00 76.88 93 LEU A N 1
ATOM 739 C CA . LEU A 1 93 ? -24.145 6.536 32.064 1.00 76.88 93 LEU A CA 1
ATOM 740 C C . LEU A 1 93 ? -24.579 5.516 33.123 1.00 76.88 93 LEU A C 1
ATOM 742 O O . LEU A 1 93 ? -25.448 5.824 33.942 1.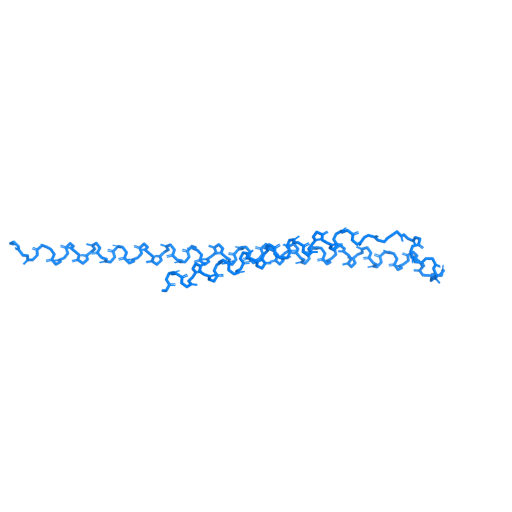00 76.88 93 LEU A O 1
ATOM 746 N N . SER A 1 94 ? -23.959 4.334 33.158 1.00 78.25 94 SER A N 1
ATOM 747 C CA . SER A 1 94 ? -24.267 3.314 34.169 1.00 78.25 94 SER A CA 1
ATOM 748 C C . SER A 1 94 ? -23.962 3.793 35.594 1.00 78.25 94 SER A C 1
ATOM 750 O O . SER A 1 94 ? -24.725 3.519 36.518 1.00 78.25 94 SER A O 1
ATOM 752 N N . THR A 1 95 ? -22.906 4.591 35.771 1.00 78.38 95 THR A N 1
ATOM 753 C CA . THR A 1 95 ? -22.525 5.154 37.071 1.00 78.38 95 THR A CA 1
ATOM 754 C C . THR A 1 95 ? -23.502 6.235 37.537 1.00 78.38 95 THR A C 1
ATOM 756 O O . THR A 1 95 ? -23.832 6.301 38.722 1.00 78.38 95 THR A O 1
ATOM 759 N N . ILE A 1 96 ? -23.979 7.083 36.621 1.00 74.50 96 ILE A N 1
ATOM 760 C CA . ILE A 1 96 ? -24.912 8.177 36.932 1.00 74.50 96 ILE A CA 1
ATOM 761 C C . ILE A 1 96 ? -26.323 7.638 37.198 1.00 74.50 96 ILE A C 1
ATOM 763 O O . ILE A 1 96 ? -26.944 8.003 38.197 1.00 74.50 96 ILE A O 1
ATOM 767 N N . TYR A 1 97 ? -26.832 6.762 36.329 1.00 70.12 97 TYR A N 1
ATOM 768 C CA . TYR A 1 97 ? -28.200 6.249 36.432 1.00 70.12 97 TYR A CA 1
ATOM 769 C C . TYR A 1 97 ? -28.326 5.054 37.387 1.00 70.12 97 TYR A C 1
ATOM 771 O O . TYR A 1 97 ? -29.350 4.928 38.055 1.00 70.12 97 TYR A O 1
ATOM 779 N N . GLY A 1 98 ? -27.282 4.233 37.536 1.00 60.25 98 GLY A N 1
ATOM 780 C CA . GLY A 1 98 ? -27.255 3.119 38.491 1.00 60.25 98 GLY A CA 1
ATOM 781 C C . GLY A 1 98 ? -27.211 3.565 39.956 1.00 60.25 98 GLY A C 1
ATOM 782 O O . GLY A 1 98 ? -27.729 2.874 40.826 1.00 60.25 98 GLY A O 1
ATOM 783 N N . LYS A 1 99 ? -26.675 4.759 40.246 1.00 57.72 99 LYS A N 1
ATOM 784 C CA . LYS A 1 99 ? -26.686 5.348 41.599 1.00 57.72 99 LYS A CA 1
ATOM 785 C C . LYS A 1 99 ? -28.035 5.938 42.023 1.00 57.72 99 LYS A C 1
ATOM 787 O O . LYS A 1 99 ? -28.174 6.305 43.182 1.00 57.72 99 LYS A O 1
ATOM 792 N N . ARG A 1 100 ? -29.017 6.056 41.122 1.00 53.66 100 ARG A N 1
ATOM 793 C CA . ARG A 1 100 ? -30.307 6.716 41.404 1.00 53.66 100 ARG A CA 1
ATOM 794 C C . ARG A 1 100 ? -31.429 5.750 41.819 1.00 53.66 100 ARG A C 1
ATOM 796 O O . ARG A 1 100 ? -32.555 6.202 41.992 1.00 53.66 100 ARG A O 1
ATOM 803 N N . GLN A 1 101 ? -31.140 4.452 41.955 1.00 52.34 101 GLN A N 1
ATOM 804 C CA . GLN A 1 101 ? -32.112 3.412 42.337 1.00 52.34 101 GLN A CA 1
ATOM 805 C C . GLN A 1 101 ? -31.877 2.776 43.724 1.00 52.34 101 GLN A C 1
ATOM 807 O O . GLN A 1 101 ? -32.503 1.762 44.015 1.00 52.34 101 GLN A O 1
ATOM 812 N N . ASN A 1 102 ? -31.046 3.371 44.589 1.00 43.88 102 ASN A N 1
ATOM 813 C CA . ASN A 1 102 ? -30.955 3.008 46.012 1.00 43.88 102 ASN A CA 1
ATOM 814 C C . ASN A 1 102 ? -31.208 4.226 46.896 1.00 43.88 102 ASN A C 1
ATOM 816 O O . ASN A 1 102 ? -30.603 5.282 46.598 1.00 43.88 102 ASN A O 1
#

Radius of gyration: 25.77 Å; chains: 1; bounding box: 55×16×79 Å